Protein AF-V9ICI1-F1 (afdb_monomer)

Mean predicted aligned error: 9.79 Å

Structure (mmCIF, N/CA/C/O backbone):
data_AF-V9ICI1-F1
#
_entry.id   AF-V9ICI1-F1
#
loop_
_atom_site.group_PDB
_atom_site.id
_atom_site.ty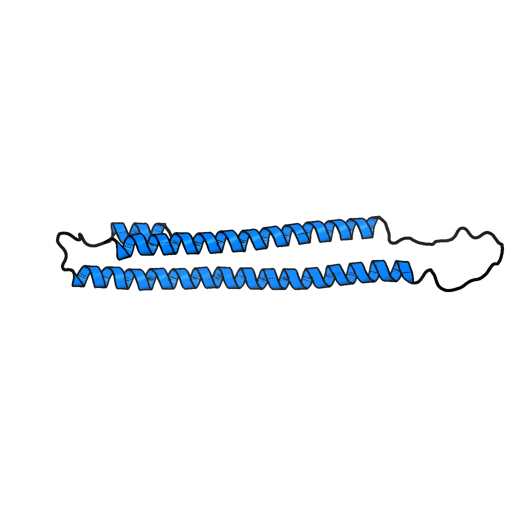pe_symbol
_atom_site.label_atom_id
_atom_site.label_alt_id
_atom_site.label_comp_id
_atom_site.label_asym_id
_atom_site.label_entity_id
_atom_site.label_seq_id
_atom_site.pdbx_PDB_ins_code
_atom_site.Cartn_x
_atom_site.Cartn_y
_atom_site.Cartn_z
_atom_site.occupancy
_atom_site.B_iso_or_equiv
_atom_site.auth_seq_id
_atom_site.auth_comp_id
_atom_site.auth_asym_id
_atom_site.auth_atom_id
_atom_site.pdbx_PDB_model_num
ATOM 1 N N . MET A 1 1 ? 13.215 -2.755 -9.252 1.00 79.25 1 MET A N 1
ATOM 2 C CA . MET A 1 1 ? 13.165 -1.609 -10.194 1.00 79.25 1 MET A CA 1
ATOM 3 C C . MET A 1 1 ? 14.524 -0.997 -10.534 1.00 79.25 1 MET A C 1
ATOM 5 O O . MET A 1 1 ? 14.818 -0.909 -11.711 1.00 79.25 1 MET A O 1
ATOM 9 N N . LYS A 1 2 ? 15.383 -0.590 -9.580 1.00 82.75 2 LYS A N 1
ATOM 10 C CA . LYS A 1 2 ? 16.708 -0.022 -9.937 1.00 82.75 2 LYS A CA 1
ATOM 11 C C . LYS A 1 2 ? 17.571 -0.970 -10.783 1.00 82.75 2 LYS A C 1
ATOM 13 O O . LYS A 1 2 ? 18.174 -0.520 -11.740 1.00 82.75 2 LYS A O 1
ATOM 18 N N . ALA A 1 3 ? 17.576 -2.263 -10.459 1.00 83.69 3 ALA A N 1
ATOM 19 C CA . ALA A 1 3 ? 18.289 -3.279 -11.236 1.00 83.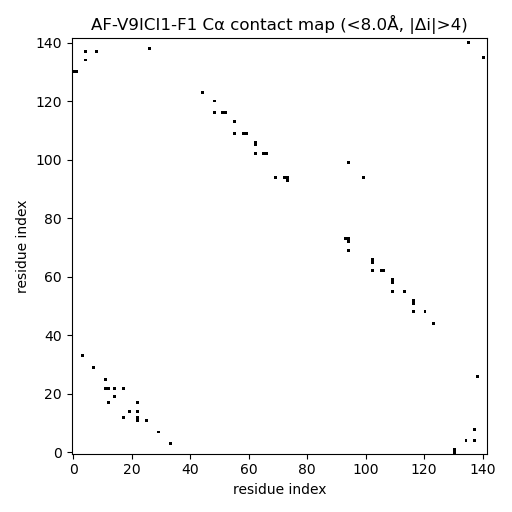69 3 ALA A CA 1
ATOM 20 C C . ALA A 1 3 ? 17.799 -3.384 -12.692 1.00 83.69 3 ALA A C 1
ATOM 22 O O . ALA A 1 3 ? 18.619 -3.579 -13.574 1.00 83.69 3 ALA A O 1
ATOM 23 N N . LEU A 1 4 ? 16.497 -3.183 -12.950 1.00 84.50 4 LEU A N 1
ATOM 24 C CA . LEU A 1 4 ? 15.956 -3.151 -14.318 1.00 84.50 4 LEU A CA 1
ATOM 25 C C . LEU A 1 4 ? 16.537 -1.974 -15.108 1.00 84.50 4 LEU A C 1
ATOM 27 O O . LEU A 1 4 ? 16.933 -2.150 -16.249 1.00 84.50 4 LEU A O 1
ATOM 31 N N . LEU A 1 5 ? 16.644 -0.799 -14.478 1.00 83.44 5 LEU A N 1
ATOM 32 C CA . LEU A 1 5 ? 17.252 0.377 -15.106 1.00 83.44 5 LEU A CA 1
ATOM 33 C C . LEU A 1 5 ? 18.748 0.179 -15.373 1.00 83.44 5 LEU A C 1
ATOM 35 O O . LEU A 1 5 ? 19.226 0.577 -16.424 1.00 83.44 5 LEU A O 1
ATOM 39 N N . TYR A 1 6 ? 19.488 -0.437 -14.447 1.00 85.19 6 TYR A N 1
ATOM 40 C CA . TYR A 1 6 ? 20.912 -0.717 -14.662 1.00 85.19 6 TYR A CA 1
ATOM 41 C C . TYR A 1 6 ? 21.134 -1.745 -15.772 1.00 85.19 6 TYR A C 1
ATOM 43 O O . TYR A 1 6 ? 21.941 -1.498 -16.658 1.00 85.19 6 TYR A O 1
ATOM 51 N N . ALA A 1 7 ? 20.361 -2.834 -15.779 1.00 84.50 7 ALA A N 1
ATOM 52 C CA . ALA A 1 7 ? 20.424 -3.833 -16.841 1.00 84.50 7 ALA A CA 1
ATOM 53 C C . ALA A 1 7 ? 20.102 -3.226 -18.216 1.00 84.50 7 ALA A C 1
ATOM 55 O O . ALA A 1 7 ? 20.757 -3.559 -19.195 1.00 84.50 7 ALA A O 1
ATOM 56 N N . ALA A 1 8 ? 19.141 -2.300 -18.285 1.00 83.25 8 ALA A N 1
ATOM 57 C CA . ALA A 1 8 ? 18.794 -1.619 -19.528 1.00 83.25 8 ALA A CA 1
ATOM 58 C C . ALA A 1 8 ? 19.920 -0.731 -20.066 1.00 83.25 8 ALA A C 1
ATOM 60 O O . ALA A 1 8 ? 20.103 -0.666 -21.277 1.00 83.25 8 ALA A O 1
ATOM 61 N N . VAL A 1 9 ? 20.679 -0.080 -19.181 1.00 83.62 9 VAL A N 1
ATOM 62 C CA . VAL A 1 9 ? 21.858 0.713 -19.562 1.00 83.62 9 VAL A CA 1
ATOM 63 C C . VAL A 1 9 ? 23.009 -0.192 -19.998 1.00 83.62 9 VAL A C 1
ATOM 65 O O . VAL A 1 9 ? 23.650 0.090 -21.000 1.00 83.62 9 VAL A O 1
ATOM 68 N N . GLU A 1 10 ? 23.263 -1.290 -19.284 1.00 84.44 10 GLU A N 1
ATOM 69 C CA . GLU A 1 10 ? 24.343 -2.231 -19.621 1.00 84.44 10 GLU A CA 1
ATOM 70 C C . GLU A 1 10 ? 24.097 -2.983 -20.934 1.00 84.44 10 GLU A C 1
ATOM 72 O O . GLU A 1 10 ? 25.040 -3.296 -21.654 1.00 84.44 10 GLU A O 1
ATOM 77 N N . GLN A 1 11 ? 22.835 -3.286 -21.243 1.00 84.75 11 GLN A N 1
ATOM 78 C CA . GLN A 1 11 ? 22.436 -4.010 -22.453 1.00 84.75 11 GLN A CA 1
ATOM 79 C C . GLN A 1 11 ? 22.146 -3.077 -23.639 1.00 84.75 11 GLN A C 1
ATOM 81 O O . GLN A 1 11 ? 21.810 -3.565 -24.721 1.00 84.75 11 GLN A O 1
ATOM 86 N N . ALA A 1 12 ? 22.251 -1.756 -23.450 1.00 83.38 12 ALA A N 1
ATOM 87 C CA . ALA A 1 12 ? 21.996 -0.788 -24.506 1.00 83.38 12 ALA A CA 1
ATOM 88 C C . ALA A 1 12 ? 23.033 -0.934 -25.636 1.00 83.38 12 ALA A C 1
ATOM 90 O O . ALA A 1 12 ? 24.233 -1.024 -25.357 1.00 83.38 12 ALA A O 1
ATOM 91 N N . PRO A 1 13 ? 22.604 -0.943 -26.912 1.00 82.12 13 PRO A N 1
ATOM 92 C CA . PRO A 1 13 ? 23.531 -0.890 -28.036 1.00 82.12 13 PRO A CA 1
ATOM 93 C C . PRO A 1 13 ? 24.412 0.366 -27.962 1.00 82.12 13 PRO A C 1
ATOM 95 O O . PRO A 1 13 ? 23.956 1.425 -27.532 1.00 82.12 13 PRO A O 1
ATOM 98 N N . ALA A 1 14 ? 25.669 0.255 -28.394 1.00 81.00 14 ALA A N 1
ATOM 99 C CA . ALA A 1 14 ? 26.621 1.361 -28.356 1.00 81.00 14 ALA A CA 1
ATOM 100 C C . ALA A 1 14 ? 26.134 2.520 -29.246 1.00 81.00 14 ALA A C 1
ATOM 102 O O . ALA A 1 14 ? 25.982 2.358 -30.461 1.00 81.00 14 ALA A O 1
ATOM 103 N N . ALA A 1 15 ? 25.841 3.669 -28.631 1.00 74.81 15 ALA A N 1
ATOM 104 C CA . ALA A 1 15 ? 25.171 4.792 -29.287 1.00 74.81 15 ALA A CA 1
ATOM 105 C C . ALA A 1 15 ? 26.010 5.453 -30.398 1.00 74.81 15 ALA A C 1
ATOM 107 O O . ALA A 1 15 ? 25.467 6.088 -31.294 1.00 74.81 15 ALA A O 1
ATOM 108 N N . ASP A 1 16 ? 27.329 5.277 -30.357 1.00 74.44 16 ASP A N 1
ATOM 109 C CA . ASP A 1 16 ? 28.306 5.798 -31.314 1.00 74.44 16 ASP A CA 1
ATOM 110 C C . ASP A 1 16 ? 28.403 4.976 -32.610 1.00 74.44 16 ASP A C 1
ATOM 112 O O . ASP A 1 16 ? 28.867 5.492 -33.627 1.00 74.44 16 ASP A O 1
ATOM 116 N N . ILE A 1 17 ? 27.950 3.718 -32.592 1.00 73.94 17 ILE A N 1
ATOM 117 C CA . ILE A 1 17 ? 28.088 2.772 -33.717 1.00 73.94 17 ILE A CA 1
ATOM 118 C C . ILE A 1 17 ? 26.734 2.250 -34.220 1.00 73.94 17 ILE A C 1
ATOM 120 O O . ILE A 1 17 ? 26.667 1.597 -35.262 1.00 73.94 17 ILE A O 1
ATOM 124 N N . THR A 1 18 ? 25.651 2.510 -33.486 1.00 80.69 18 THR A N 1
ATOM 125 C CA . THR A 1 18 ? 24.319 1.965 -33.774 1.00 80.69 18 THR A CA 1
ATOM 126 C C . THR A 1 18 ? 23.431 3.010 -34.442 1.00 80.69 18 THR A C 1
ATOM 128 O O . THR A 1 18 ? 23.357 4.154 -34.003 1.00 80.69 18 THR A O 1
ATOM 131 N N . GLU A 1 19 ? 22.704 2.614 -35.489 1.00 83.94 19 GLU A N 1
ATOM 132 C CA . GLU A 1 19 ? 21.745 3.496 -36.154 1.00 83.94 19 GLU A CA 1
ATOM 133 C C . GLU A 1 19 ? 20.625 3.954 -35.203 1.00 83.94 19 GLU A C 1
ATOM 135 O O . GLU A 1 19 ? 20.072 3.162 -34.435 1.00 83.94 19 GLU A O 1
ATOM 140 N N . SER A 1 20 ? 20.236 5.229 -35.311 1.00 82.25 20 SER A N 1
ATOM 141 C CA . SER A 1 20 ? 19.255 5.880 -34.425 1.00 82.25 20 SER A CA 1
ATOM 142 C C . SER A 1 20 ? 17.937 5.101 -34.283 1.00 82.25 20 SER A C 1
ATOM 144 O O . SER A 1 20 ? 17.433 4.941 -33.173 1.00 82.25 20 SER A O 1
ATOM 146 N N . HIS A 1 21 ? 17.426 4.519 -35.373 1.00 84.19 21 HIS A N 1
ATOM 147 C CA . HIS A 1 21 ? 16.169 3.763 -35.367 1.00 84.19 21 HIS A CA 1
ATOM 148 C C . HIS A 1 21 ? 16.237 2.454 -34.545 1.00 84.19 21 HIS A C 1
ATOM 150 O O . HIS A 1 21 ? 15.221 1.962 -34.048 1.00 84.19 21 HIS A O 1
ATOM 156 N N . ILE A 1 22 ? 17.431 1.869 -34.389 1.00 84.88 22 ILE A N 1
ATOM 157 C CA . ILE A 1 22 ? 17.649 0.646 -33.602 1.00 84.88 22 ILE A CA 1
ATOM 158 C C . ILE A 1 22 ? 17.672 0.986 -32.110 1.00 84.88 22 ILE A C 1
ATOM 160 O O . ILE A 1 22 ? 17.074 0.261 -31.311 1.00 84.88 22 ILE A O 1
ATOM 164 N N . LEU A 1 23 ? 18.316 2.099 -31.743 1.00 82.56 23 LEU A N 1
ATOM 165 C CA . LEU A 1 23 ? 18.335 2.612 -30.371 1.00 82.56 23 LEU A CA 1
ATOM 166 C C . LEU A 1 23 ? 16.924 2.982 -29.906 1.00 82.56 23 LEU A C 1
ATOM 168 O O . LEU A 1 23 ? 16.497 2.543 -28.839 1.00 82.56 23 LEU A O 1
ATOM 172 N N . GLU A 1 24 ? 16.164 3.690 -30.743 1.00 84.56 24 GLU A N 1
ATOM 173 C CA . GLU A 1 24 ? 14.769 4.040 -30.458 1.00 84.56 24 GLU A CA 1
ATOM 174 C C . GLU A 1 24 ? 13.915 2.784 -30.224 1.00 84.56 24 GLU A C 1
ATOM 176 O O . GLU A 1 24 ? 13.196 2.676 -29.230 1.00 84.56 24 GLU A O 1
ATOM 181 N N . ARG A 1 25 ? 14.048 1.767 -31.086 1.00 87.38 25 ARG A N 1
ATOM 182 C CA . ARG A 1 25 ? 13.334 0.494 -30.921 1.00 87.38 25 ARG A CA 1
ATOM 183 C C . ARG A 1 25 ? 13.717 -0.237 -29.630 1.00 87.38 25 ARG A C 1
ATOM 185 O O . ARG A 1 25 ? 12.852 -0.862 -29.011 1.00 87.38 25 ARG A O 1
ATOM 192 N N . TYR A 1 26 ? 14.989 -0.196 -29.237 1.00 88.50 26 TYR A N 1
ATOM 193 C CA . TYR A 1 26 ? 15.462 -0.799 -27.990 1.00 88.50 26 TYR A CA 1
ATOM 194 C C . TYR A 1 26 ? 14.842 -0.111 -26.769 1.00 88.50 26 TYR A C 1
ATOM 196 O O . TYR A 1 26 ? 14.251 -0.792 -25.926 1.00 88.50 26 TYR A O 1
ATOM 204 N N . PHE A 1 27 ? 14.908 1.222 -26.701 1.00 85.75 27 PHE A N 1
ATOM 205 C CA . PHE A 1 27 ? 14.353 1.980 -25.580 1.00 85.75 27 PHE A CA 1
ATOM 206 C C . PHE A 1 27 ? 12.826 1.902 -25.518 1.00 85.75 27 PHE A C 1
ATOM 208 O O . PHE A 1 27 ? 12.294 1.703 -24.432 1.00 85.75 27 PHE A O 1
ATOM 215 N N . ASN A 1 28 ? 12.122 1.895 -26.654 1.00 88.44 28 ASN A N 1
ATOM 216 C CA . ASN A 1 28 ? 10.671 1.669 -26.681 1.00 88.44 28 ASN A CA 1
ATOM 217 C C . ASN A 1 28 ? 10.288 0.304 -26.086 1.00 88.44 28 ASN A C 1
ATOM 219 O O . ASN A 1 28 ? 9.362 0.197 -25.283 1.00 88.44 28 ASN A O 1
ATOM 223 N N . LYS A 1 29 ? 11.034 -0.756 -26.426 1.00 89.31 29 LYS A N 1
ATOM 224 C CA . LYS A 1 29 ? 10.810 -2.089 -25.846 1.00 89.31 29 LYS A CA 1
ATOM 225 C C . LYS A 1 29 ? 11.120 -2.114 -24.348 1.00 89.31 29 LYS A C 1
ATOM 227 O O . LYS A 1 29 ? 10.438 -2.803 -23.588 1.00 89.31 29 LYS A O 1
ATOM 232 N N . PHE A 1 30 ? 12.163 -1.406 -23.924 1.00 90.00 30 PHE A N 1
ATOM 233 C CA . PHE A 1 30 ? 12.490 -1.280 -22.510 1.00 90.00 30 PHE A CA 1
ATOM 234 C C . PHE A 1 30 ? 11.394 -0.532 -21.740 1.00 90.00 30 PHE A C 1
ATOM 236 O O . PHE A 1 30 ? 10.996 -0.995 -20.671 1.00 90.00 30 PHE A O 1
ATOM 243 N N . ASP A 1 31 ? 10.859 0.554 -22.295 1.00 91.38 31 ASP A N 1
ATOM 244 C CA . ASP A 1 31 ? 9.768 1.330 -21.707 1.00 91.38 31 ASP A CA 1
ATOM 245 C C . ASP A 1 31 ? 8.534 0.462 -21.470 1.00 91.38 31 ASP A C 1
ATOM 247 O O . ASP A 1 31 ? 8.019 0.429 -20.352 1.00 91.38 31 ASP A O 1
ATOM 251 N N . GLU A 1 32 ? 8.109 -0.322 -22.466 1.00 92.56 32 GLU A N 1
ATOM 252 C CA . GLU A 1 32 ? 6.999 -1.270 -22.303 1.00 92.56 32 GLU A CA 1
ATOM 253 C C . GLU A 1 32 ? 7.243 -2.246 -21.142 1.00 92.56 32 GLU A C 1
ATOM 255 O O . GLU A 1 32 ? 6.371 -2.457 -20.296 1.00 92.56 32 GLU A O 1
ATOM 260 N N . GLN A 1 33 ? 8.445 -2.826 -21.057 1.00 92.31 33 GLN A N 1
ATOM 261 C CA . GLN A 1 33 ? 8.794 -3.755 -19.978 1.00 92.31 33 GLN A CA 1
ATOM 262 C C . GLN A 1 33 ? 8.826 -3.070 -18.610 1.00 92.31 33 GLN A C 1
ATOM 264 O O . GLN A 1 33 ? 8.369 -3.641 -17.613 1.00 92.31 33 GLN A O 1
ATOM 269 N N . PHE A 1 34 ? 9.373 -1.858 -18.552 1.00 93.38 34 PHE A N 1
ATOM 270 C CA . PHE A 1 34 ? 9.494 -1.081 -17.332 1.00 93.38 34 PHE A CA 1
ATOM 271 C C . PHE A 1 34 ? 8.122 -0.655 -16.809 1.00 93.38 34 PHE A C 1
ATOM 273 O O . PHE A 1 34 ? 7.821 -0.906 -15.638 1.00 93.38 34 PHE A O 1
ATOM 280 N N . PHE A 1 35 ? 7.267 -0.083 -17.660 1.00 94.50 35 PHE A N 1
ATOM 281 C CA . PHE A 1 35 ? 5.932 0.358 -17.263 1.00 94.50 35 PHE A CA 1
ATOM 282 C C . PHE A 1 35 ? 5.020 -0.816 -16.914 1.00 94.50 35 PHE A C 1
ATOM 284 O O . PHE A 1 35 ? 4.355 -0.763 -15.883 1.00 94.50 35 PHE A O 1
ATOM 291 N N . HIS A 1 36 ? 5.098 -1.934 -17.642 1.00 95.38 36 HIS A N 1
ATOM 292 C CA . HIS A 1 36 ? 4.386 -3.158 -17.255 1.00 95.38 36 HIS A CA 1
ATOM 293 C C . HIS A 1 36 ? 4.805 -3.666 -15.869 1.00 95.38 36 HIS A C 1
ATOM 295 O O . HIS A 1 36 ? 3.980 -4.116 -15.070 1.00 95.38 36 HIS A O 1
ATOM 301 N N . TYR A 1 37 ? 6.099 -3.593 -15.544 1.00 94.94 37 TYR A N 1
ATOM 302 C CA . TYR A 1 37 ? 6.576 -3.928 -14.203 1.00 94.94 37 TYR A CA 1
ATOM 303 C C . TYR A 1 37 ? 6.070 -2.924 -13.152 1.00 94.94 37 TYR A C 1
ATOM 305 O O . TYR A 1 37 ? 5.649 -3.330 -12.065 1.00 94.94 37 TYR A O 1
ATOM 313 N N . CYS A 1 38 ? 6.075 -1.624 -13.463 1.00 95.88 38 CYS A N 1
ATOM 314 C CA . CYS A 1 38 ? 5.522 -0.586 -12.594 1.00 95.88 38 CYS A CA 1
ATOM 315 C C . CYS A 1 38 ? 4.036 -0.802 -12.305 1.00 95.88 38 CYS A C 1
ATOM 317 O O . CYS A 1 38 ? 3.651 -0.699 -1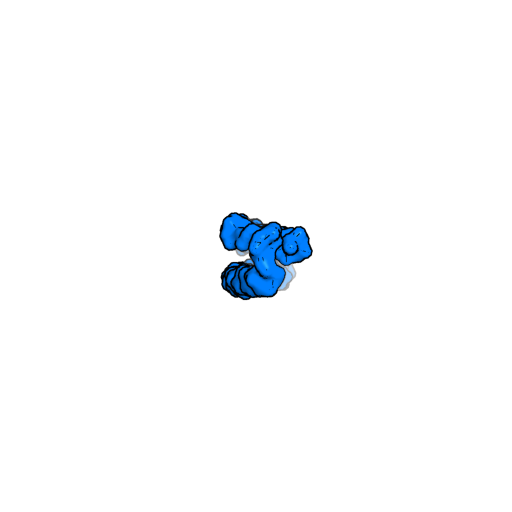1.142 1.00 95.88 38 CYS A O 1
ATOM 319 N N . ASP A 1 39 ? 3.234 -1.161 -13.306 1.00 96.88 39 ASP A N 1
ATOM 320 C CA . ASP A 1 39 ? 1.805 -1.431 -13.143 1.00 96.88 39 ASP A CA 1
ATOM 321 C C . ASP A 1 39 ? 1.560 -2.600 -12.190 1.00 96.88 39 ASP A C 1
ATOM 323 O O . ASP A 1 39 ? 0.726 -2.507 -11.288 1.00 96.88 39 ASP A O 1
ATOM 327 N N . LYS A 1 40 ? 2.340 -3.682 -12.312 1.00 97.25 40 LYS A N 1
ATOM 328 C CA . LYS A 1 40 ? 2.252 -4.827 -11.390 1.00 97.25 40 LYS A CA 1
ATOM 329 C C . LYS A 1 40 ? 2.579 -4.442 -9.951 1.00 97.25 40 LYS A C 1
ATOM 331 O O . LYS A 1 40 ? 1.863 -4.831 -9.027 1.00 97.25 40 LYS A O 1
ATOM 336 N N . GLU A 1 41 ? 3.658 -3.693 -9.744 1.00 97.31 41 GLU A N 1
ATOM 337 C CA . GLU A 1 41 ? 4.048 -3.258 -8.400 1.00 97.31 41 GLU A CA 1
ATOM 338 C C . GLU A 1 41 ? 3.050 -2.246 -7.825 1.00 97.31 41 GLU A C 1
ATOM 340 O O . GLU A 1 41 ? 2.703 -2.328 -6.646 1.00 97.31 41 GLU A O 1
ATOM 345 N N . LEU A 1 42 ? 2.523 -1.337 -8.649 1.00 96.75 42 LEU A N 1
ATOM 346 C CA . LEU A 1 42 ? 1.496 -0.385 -8.238 1.00 96.75 42 LEU A CA 1
ATOM 347 C C . LEU A 1 42 ? 0.197 -1.103 -7.853 1.00 96.75 42 LEU A C 1
ATOM 349 O O . LEU A 1 42 ? -0.376 -0.810 -6.805 1.00 96.75 42 LEU A O 1
ATOM 353 N N . ALA A 1 43 ? -0.236 -2.088 -8.643 1.00 98.00 43 ALA A N 1
ATOM 354 C CA . ALA A 1 43 ? -1.405 -2.907 -8.335 1.00 98.00 43 ALA A CA 1
ATOM 355 C C . ALA A 1 43 ? -1.240 -3.655 -7.005 1.00 98.00 43 ALA A C 1
ATOM 357 O O . ALA A 1 43 ? -2.158 -3.668 -6.182 1.00 98.00 43 ALA A O 1
ATOM 358 N N . LYS A 1 44 ? -0.056 -4.224 -6.748 1.00 98.12 44 LYS A N 1
ATOM 359 C CA . LYS A 1 44 ? 0.268 -4.879 -5.474 1.00 98.12 44 LYS A CA 1
ATOM 360 C C . LYS A 1 44 ? 0.164 -3.912 -4.291 1.00 98.12 44 LYS A C 1
ATOM 362 O O . LYS A 1 44 ? -0.435 -4.257 -3.273 1.00 98.12 44 LYS A O 1
ATOM 367 N N . ILE A 1 45 ? 0.718 -2.707 -4.429 1.00 98.19 45 ILE A N 1
ATOM 368 C CA . ILE A 1 45 ? 0.686 -1.672 -3.384 1.00 98.19 45 ILE A CA 1
ATOM 369 C C . ILE A 1 45 ? -0.740 -1.212 -3.114 1.00 98.19 45 ILE A C 1
ATOM 371 O O . ILE A 1 45 ? -1.151 -1.155 -1.956 1.00 98.19 45 ILE A O 1
ATOM 375 N N . ASN A 1 46 ? -1.505 -0.931 -4.169 1.00 97.62 46 ASN A N 1
ATOM 376 C CA . ASN A 1 46 ? -2.895 -0.505 -4.054 1.00 97.62 46 ASN A CA 1
ATOM 377 C C . ASN A 1 46 ? -3.751 -1.590 -3.401 1.00 97.62 46 ASN A C 1
ATOM 379 O O . ASN A 1 46 ? -4.500 -1.290 -2.479 1.00 97.62 46 ASN A O 1
ATOM 383 N N . THR A 1 47 ? -3.585 -2.852 -3.808 1.00 98.44 47 THR A N 1
ATOM 384 C CA . THR A 1 47 ? -4.323 -3.982 -3.224 1.00 98.44 47 THR A CA 1
ATOM 385 C C . THR A 1 47 ? -4.062 -4.088 -1.724 1.00 98.44 47 THR A C 1
ATOM 387 O O . THR A 1 47 ? -5.003 -4.089 -0.933 1.00 98.44 47 THR A O 1
ATOM 390 N N . PHE A 1 48 ? -2.787 -4.094 -1.319 1.00 98.56 48 PHE A N 1
ATOM 391 C CA . PHE A 1 48 ? -2.415 -4.152 0.094 1.00 98.56 48 PHE A CA 1
ATOM 392 C C . PHE A 1 48 ? -2.930 -2.938 0.879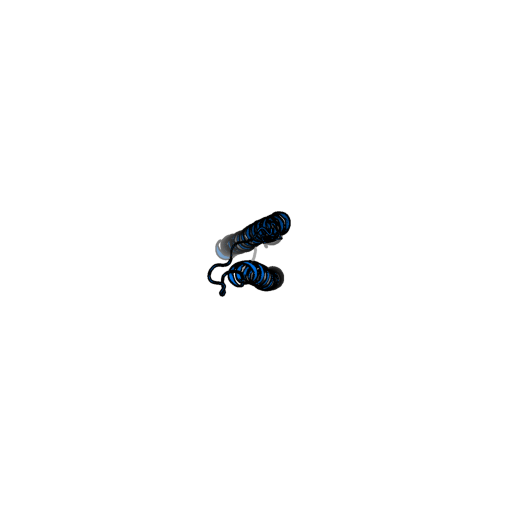 1.00 98.56 48 PHE A C 1
ATOM 394 O O . PHE A 1 48 ? -3.494 -3.090 1.961 1.00 98.56 48 PHE A O 1
ATOM 401 N N . TYR A 1 49 ? -2.755 -1.726 0.346 1.00 98.44 49 TYR A N 1
ATOM 402 C CA . TYR A 1 49 ? -3.183 -0.505 1.025 1.00 98.44 49 TYR A CA 1
ATOM 403 C C . TYR A 1 49 ? -4.704 -0.458 1.196 1.00 98.44 49 TYR A C 1
ATOM 405 O O . TYR A 1 49 ? -5.177 -0.159 2.289 1.00 98.44 49 TYR A O 1
ATOM 413 N N . SER A 1 50 ? -5.472 -0.796 0.158 1.00 98.44 50 SER A N 1
ATOM 414 C CA . SER A 1 50 ? -6.936 -0.854 0.219 1.00 98.44 50 SER A CA 1
ATOM 415 C C . SER A 1 50 ? -7.429 -1.889 1.228 1.00 98.44 50 SER A C 1
ATOM 417 O O . SER A 1 50 ? -8.344 -1.595 1.997 1.00 98.44 50 SER A O 1
ATOM 419 N N . GLU A 1 51 ? -6.804 -3.067 1.282 1.00 98.56 51 GLU A N 1
ATOM 420 C CA . GLU A 1 51 ? -7.116 -4.087 2.287 1.00 98.56 51 GLU A CA 1
ATOM 421 C C . GLU A 1 51 ? -6.856 -3.566 3.709 1.00 98.56 51 GLU A C 1
ATOM 423 O O . GLU A 1 51 ? -7.731 -3.643 4.576 1.00 98.56 51 GLU A O 1
ATOM 428 N N . LYS A 1 52 ? -5.686 -2.960 3.944 1.00 98.38 52 LYS A N 1
ATOM 429 C CA . LYS A 1 52 ? -5.325 -2.401 5.255 1.00 98.38 52 LYS A CA 1
ATOM 430 C C . LYS A 1 52 ? -6.156 -1.193 5.653 1.00 98.38 52 LYS A C 1
ATOM 432 O O . LYS A 1 52 ? -6.449 -1.034 6.836 1.00 98.38 52 LYS A O 1
ATOM 437 N N . LEU A 1 53 ? -6.587 -0.378 4.699 1.00 98.12 53 LEU A N 1
ATOM 438 C CA . LEU A 1 53 ? -7.501 0.725 4.962 1.00 98.12 53 LEU A CA 1
ATOM 439 C C . LEU A 1 53 ? -8.888 0.205 5.362 1.00 98.12 53 LEU A C 1
ATOM 441 O O . LEU A 1 53 ? -9.455 0.682 6.341 1.00 98.12 53 LEU A O 1
ATOM 445 N N . ALA A 1 54 ? -9.402 -0.821 4.678 1.00 98.50 54 ALA A N 1
ATOM 446 C CA . ALA A 1 54 ? -10.662 -1.463 5.051 1.00 98.50 54 ALA A CA 1
ATOM 447 C C . ALA A 1 54 ? -10.584 -2.119 6.444 1.00 98.50 54 ALA A C 1
ATOM 449 O O . ALA A 1 54 ? -11.515 -1.998 7.244 1.00 98.50 54 ALA A O 1
ATOM 450 N N . GLU A 1 55 ? -9.462 -2.770 6.765 1.00 98.19 55 GLU A N 1
ATOM 451 C CA . GLU A 1 55 ? -9.161 -3.275 8.110 1.00 98.19 55 GLU A CA 1
ATOM 452 C C . GLU A 1 55 ? -9.168 -2.137 9.146 1.00 98.19 55 GLU A C 1
ATOM 454 O O . GLU A 1 55 ? -9.783 -2.278 10.206 1.00 98.19 55 GLU A O 1
ATOM 459 N N . ALA A 1 56 ? -8.561 -0.989 8.820 1.00 98.06 56 ALA A N 1
ATOM 460 C CA . ALA A 1 56 ? -8.542 0.190 9.679 1.00 98.06 56 ALA A CA 1
ATOM 461 C C . ALA A 1 56 ? -9.957 0.700 9.984 1.00 98.06 56 ALA A C 1
ATOM 463 O O . ALA A 1 56 ? -10.304 0.914 11.145 1.00 98.06 56 ALA A O 1
ATOM 464 N N . THR A 1 57 ? -10.787 0.855 8.948 1.00 98.25 57 THR A N 1
ATOM 465 C CA . THR A 1 57 ? -12.171 1.325 9.077 1.00 98.25 57 THR A CA 1
ATOM 466 C C . THR A 1 57 ? -13.003 0.386 9.948 1.00 98.25 57 THR A C 1
ATOM 468 O O . THR A 1 57 ? -13.736 0.851 10.820 1.00 98.25 57 THR A O 1
ATOM 471 N N . ARG A 1 58 ? -12.859 -0.935 9.768 1.00 98.38 58 ARG A N 1
ATOM 472 C CA . ARG A 1 58 ? -13.554 -1.932 10.599 1.00 98.38 58 ARG A CA 1
ATOM 473 C C . ARG A 1 58 ? -13.126 -1.844 12.063 1.00 98.38 58 ARG A C 1
ATOM 475 O O . ARG A 1 58 ? -13.983 -1.786 12.937 1.00 98.38 58 ARG A O 1
ATOM 482 N N . ARG A 1 59 ? -11.817 -1.778 12.333 1.00 97.38 59 ARG A N 1
ATOM 483 C CA . ARG A 1 59 ? -11.286 -1.637 13.701 1.00 97.38 59 ARG A CA 1
ATOM 484 C C . ARG A 1 59 ? -11.768 -0.357 14.374 1.00 97.38 59 ARG A C 1
ATOM 486 O O . ARG A 1 59 ? -12.171 -0.405 15.529 1.00 97.38 59 ARG A O 1
ATOM 493 N N . PHE A 1 60 ? -11.769 0.760 13.650 1.00 97.56 60 PHE A N 1
ATOM 494 C CA . PHE A 1 60 ? -12.264 2.033 14.168 1.00 97.56 60 PHE A CA 1
ATOM 495 C C . PHE A 1 60 ? -13.742 1.959 14.563 1.00 97.56 60 PHE A C 1
ATOM 497 O O . PHE A 1 60 ? -14.107 2.417 15.643 1.00 97.56 60 PHE A O 1
ATOM 504 N N . ALA A 1 61 ? -14.583 1.342 13.725 1.00 97.81 61 ALA A N 1
ATOM 505 C CA . ALA A 1 61 ? -15.994 1.137 14.042 1.00 97.81 61 ALA A CA 1
ATOM 506 C C . ALA A 1 61 ? -16.176 0.294 15.316 1.00 97.81 61 ALA A C 1
ATOM 508 O O . ALA A 1 61 ? -16.930 0.690 16.201 1.00 97.81 61 ALA A O 1
ATOM 509 N N . THR A 1 62 ? -15.438 -0.814 15.453 1.00 97.00 62 THR A N 1
ATOM 510 C CA . THR A 1 62 ? -15.477 -1.652 16.662 1.00 97.00 62 THR A CA 1
ATOM 511 C C . THR A 1 62 ? -15.045 -0.880 17.909 1.00 97.00 62 THR A C 1
ATOM 513 O O . THR A 1 62 ? -15.765 -0.880 18.903 1.00 97.00 62 THR A O 1
ATOM 516 N N . LEU A 1 63 ? -13.911 -0.174 17.853 1.00 96.25 63 LEU A N 1
ATOM 517 C CA . LEU A 1 63 ? -13.391 0.588 18.993 1.00 96.25 63 LEU A CA 1
ATOM 518 C C . LEU A 1 63 ? -14.333 1.718 19.426 1.00 96.25 63 LEU A C 1
ATOM 520 O O . LEU A 1 63 ? -14.496 1.952 20.623 1.00 96.25 63 LEU A O 1
ATOM 524 N N . ASN A 1 64 ? -14.976 2.401 18.474 1.00 94.12 64 ASN A N 1
ATOM 525 C CA . ASN A 1 64 ? -15.974 3.422 18.789 1.00 94.12 64 ASN A CA 1
ATOM 526 C C . ASN A 1 64 ? -17.229 2.824 19.418 1.00 94.12 64 ASN A C 1
ATOM 528 O O . ASN A 1 64 ? -17.718 3.379 20.395 1.00 94.12 64 ASN A O 1
ATOM 532 N N . ASN A 1 65 ? -17.723 1.693 18.905 1.00 93.94 65 ASN A N 1
ATOM 533 C CA . ASN A 1 65 ? -18.872 1.013 19.502 1.00 93.94 65 ASN A CA 1
ATOM 534 C C . ASN A 1 65 ? -18.568 0.594 20.949 1.00 93.94 65 ASN A C 1
ATOM 536 O O . ASN A 1 65 ? -19.343 0.917 21.846 1.00 93.94 65 ASN A O 1
ATOM 540 N N . GLU A 1 66 ? -17.405 -0.020 21.201 1.00 91.94 66 GLU A N 1
ATOM 541 C CA . GLU A 1 66 ? -16.975 -0.383 22.560 1.00 91.94 66 GLU A CA 1
ATOM 542 C C . GLU A 1 66 ? -16.864 0.841 23.482 1.00 91.94 66 GLU A C 1
ATOM 544 O O . GLU A 1 66 ? -17.260 0.791 24.650 1.00 91.94 66 GLU A O 1
ATOM 549 N N . LEU A 1 67 ? -16.346 1.961 22.968 1.00 89.75 67 LEU A N 1
ATOM 550 C CA . LEU A 1 67 ? -16.261 3.211 23.718 1.00 89.75 67 LEU A CA 1
ATOM 551 C C . LEU A 1 67 ? -17.655 3.769 24.048 1.00 89.75 67 LEU A C 1
ATOM 553 O O . LEU A 1 67 ? -17.901 4.154 25.191 1.00 89.75 67 LEU A O 1
ATOM 557 N N . SER A 1 68 ? -18.577 3.791 23.084 1.00 89.31 68 SER A N 1
ATOM 558 C CA . SER A 1 68 ? -19.955 4.253 23.280 1.00 89.31 68 SER A CA 1
ATOM 559 C C . SER A 1 68 ? -20.729 3.389 24.282 1.00 89.31 68 SER A C 1
ATOM 561 O O . SER A 1 68 ? -21.445 3.926 25.130 1.00 89.31 68 SER A O 1
ATOM 563 N N . GLU A 1 69 ? -20.559 2.066 24.253 1.00 87.12 69 GLU A N 1
ATOM 564 C CA . GLU A 1 69 ? -21.146 1.149 25.243 1.00 87.12 69 GLU A CA 1
ATOM 565 C C . GLU A 1 69 ? -20.641 1.448 26.663 1.00 87.12 69 GLU A C 1
ATOM 567 O O . GLU A 1 69 ? -21.419 1.529 27.614 1.00 87.12 69 GLU A O 1
ATOM 572 N N . ILE A 1 70 ? -19.338 1.694 26.809 1.00 83.94 70 ILE A N 1
ATOM 573 C CA . ILE A 1 70 ? -18.717 2.063 28.087 1.00 83.94 70 ILE A CA 1
ATOM 574 C C . ILE A 1 70 ? -19.245 3.404 28.617 1.00 83.94 70 ILE A C 1
ATOM 576 O O . ILE A 1 70 ? -19.497 3.534 29.819 1.00 83.94 70 ILE A O 1
ATOM 580 N N . LEU A 1 71 ? -19.424 4.395 27.742 1.00 80.50 71 LEU A N 1
ATOM 581 C CA . LEU A 1 71 ? -19.933 5.717 28.116 1.00 80.50 71 LEU A CA 1
ATOM 582 C C . LEU A 1 71 ? -21.416 5.670 28.509 1.00 80.50 71 LEU A C 1
ATOM 584 O O . LEU A 1 71 ? -21.780 6.155 29.579 1.00 80.50 71 LEU A O 1
ATOM 588 N N . SER A 1 72 ? -22.258 5.009 27.714 1.00 81.19 72 SER A N 1
ATOM 589 C CA . SER A 1 72 ? -23.696 4.862 27.996 1.00 81.19 72 SER A CA 1
ATOM 590 C C . SER A 1 72 ? -23.985 4.062 29.276 1.00 81.19 72 SER A C 1
ATOM 592 O O . SER A 1 72 ? -24.894 4.405 30.037 1.00 81.19 72 SER A O 1
ATOM 594 N N . ALA A 1 73 ? -23.166 3.053 29.594 1.00 72.62 73 ALA A N 1
ATOM 595 C CA . ALA A 1 73 ? -23.234 2.340 30.872 1.00 72.62 73 ALA A CA 1
ATOM 596 C C . ALA A 1 73 ? -22.910 3.239 32.085 1.00 72.62 73 ALA A C 1
ATOM 598 O O . ALA A 1 73 ? -23.359 2.962 33.199 1.00 72.62 73 ALA A O 1
ATOM 599 N N . SER A 1 74 ? -22.152 4.322 31.882 1.00 65.12 74 SER A N 1
ATOM 600 C CA . SER A 1 74 ? -21.841 5.320 32.913 1.00 65.12 74 SER A CA 1
ATOM 601 C C . SER A 1 74 ? -22.987 6.329 33.126 1.00 65.12 74 SER A C 1
ATOM 603 O O . SER A 1 74 ? -23.197 6.794 34.250 1.00 65.12 74 SER A O 1
ATOM 605 N N . GLU A 1 75 ? -23.758 6.644 32.077 1.00 61.09 75 GLU A N 1
ATOM 606 C CA . GLU A 1 75 ? -24.828 7.660 32.088 1.00 61.09 75 GLU A CA 1
ATOM 607 C C . GLU A 1 75 ? -26.171 7.154 32.645 1.00 61.09 75 GLU A C 1
ATOM 609 O O . GLU A 1 75 ? -26.846 7.881 33.378 1.00 61.09 75 GLU A O 1
ATOM 614 N N . ASN A 1 76 ? -26.529 5.883 32.421 1.00 53.88 76 ASN A N 1
ATOM 615 C CA . ASN A 1 76 ? -27.787 5.282 32.908 1.00 53.88 76 ASN A CA 1
ATOM 616 C C . ASN A 1 76 ? -27.904 5.161 34.449 1.00 53.88 76 ASN A C 1
ATOM 618 O O . ASN A 1 76 ? -28.903 4.663 34.965 1.00 53.88 76 ASN A O 1
ATOM 622 N N . GLY A 1 77 ? -26.912 5.634 35.210 1.00 53.19 77 GLY A N 1
ATOM 623 C CA . GLY A 1 77 ? -26.911 5.655 36.677 1.00 53.19 77 GLY A CA 1
ATOM 624 C C . GLY A 1 77 ? -27.410 6.952 37.333 1.00 53.19 77 GLY A C 1
ATOM 625 O O . GLY A 1 77 ? -27.224 7.095 38.542 1.00 53.19 77 GLY A O 1
ATOM 626 N N . GLN A 1 78 ? -27.973 7.913 36.585 1.00 49.16 78 GLN A N 1
ATOM 627 C CA . GLN A 1 78 ? -28.377 9.235 37.114 1.00 49.16 78 GLN A CA 1
ATOM 628 C C . GLN A 1 78 ? -29.894 9.528 37.082 1.00 49.16 78 GLN A C 1
ATOM 630 O O . GLN A 1 78 ? -30.313 10.656 37.337 1.00 49.16 78 GLN A O 1
ATOM 635 N N . GLY A 1 79 ? -30.744 8.529 36.827 1.00 45.47 79 GLY A N 1
ATOM 636 C CA . GLY A 1 79 ? -32.201 8.692 36.825 1.00 45.47 79 GLY A CA 1
ATOM 637 C C . GLY A 1 79 ? -32.870 8.358 38.164 1.00 45.47 79 GLY A C 1
ATOM 638 O O . GLY A 1 79 ? -33.061 7.190 38.473 1.00 45.47 79 GLY A O 1
ATOM 639 N N . ASN A 1 80 ? -33.301 9.394 38.895 1.00 49.78 80 ASN A N 1
ATOM 640 C CA . ASN A 1 80 ? -34.371 9.408 39.910 1.00 49.78 80 ASN A CA 1
ATOM 641 C C . ASN A 1 80 ? -34.251 8.512 41.163 1.00 49.78 80 ASN A C 1
ATOM 643 O O . ASN A 1 80 ? -34.740 7.393 41.171 1.00 49.78 80 ASN A O 1
ATOM 647 N N . HIS A 1 81 ? -33.830 9.089 42.299 1.00 46.19 81 HIS A N 1
ATOM 648 C CA . HIS A 1 81 ? -34.561 8.915 43.568 1.00 46.19 81 HIS A CA 1
ATOM 649 C C . HIS A 1 81 ? -34.232 10.026 44.577 1.00 46.19 81 HIS A C 1
ATOM 651 O O . HIS A 1 81 ? -33.115 10.152 45.075 1.00 46.19 81 HIS A O 1
ATOM 657 N N . LYS A 1 82 ? -35.251 10.833 44.900 1.00 45.53 82 LYS A N 1
ATOM 658 C CA . LYS A 1 82 ? -35.255 11.748 46.045 1.00 45.53 82 LYS A CA 1
ATOM 659 C C . LYS A 1 82 ? -35.205 10.937 47.350 1.00 45.53 82 LYS A C 1
ATOM 661 O O . LYS A 1 82 ? -36.050 10.078 47.563 1.00 45.53 82 LYS A O 1
ATOM 666 N N . ILE A 1 83 ? -34.222 11.259 48.194 1.00 51.41 83 ILE A N 1
ATOM 667 C CA . ILE A 1 83 ? -34.196 11.192 49.668 1.00 51.41 83 ILE A CA 1
ATOM 668 C C . ILE A 1 83 ? -34.934 9.998 50.311 1.00 51.41 83 ILE A C 1
ATOM 670 O O . ILE A 1 83 ? -36.132 10.067 50.579 1.00 51.41 83 ILE A O 1
ATOM 674 N N . ARG A 1 84 ? -34.183 8.974 50.743 1.00 40.22 84 ARG A N 1
ATOM 675 C CA . ARG A 1 84 ? -34.508 8.228 51.971 1.00 40.22 84 ARG A CA 1
ATOM 676 C C . ARG A 1 84 ? -33.240 7.677 52.622 1.00 40.22 84 ARG A C 1
ATOM 678 O O . ARG A 1 84 ? -32.515 6.883 52.035 1.00 40.22 84 ARG A O 1
ATOM 685 N N . TYR A 1 85 ? -32.993 8.122 53.850 1.00 48.84 85 TYR A N 1
ATOM 686 C CA . TYR A 1 85 ? -32.002 7.577 54.771 1.00 48.84 85 TYR A CA 1
ATOM 687 C C . TYR A 1 85 ? -32.135 6.052 54.885 1.00 48.84 85 TYR A C 1
ATOM 689 O O . TYR A 1 85 ? -33.178 5.571 55.328 1.00 48.84 85 TYR A O 1
ATOM 697 N N . ARG A 1 86 ? -31.075 5.312 54.544 1.00 38.88 86 ARG A N 1
ATOM 698 C CA . ARG A 1 86 ? -30.557 4.153 55.292 1.00 38.88 86 ARG A CA 1
ATOM 699 C C . ARG A 1 86 ? -29.408 3.511 54.522 1.00 38.88 86 ARG A C 1
ATOM 701 O O . ARG A 1 86 ? -29.511 3.288 53.323 1.00 38.88 86 ARG A O 1
ATOM 708 N N . ASN A 1 87 ? -28.338 3.235 55.260 1.00 47.69 87 ASN A N 1
ATOM 709 C CA . ASN A 1 87 ? -27.232 2.340 54.942 1.00 47.69 87 ASN A CA 1
ATOM 710 C C . ASN A 1 87 ? -27.552 1.357 53.810 1.00 47.69 87 ASN A C 1
ATOM 712 O O . ASN A 1 87 ? -28.390 0.485 53.999 1.00 47.69 87 ASN A O 1
ATOM 716 N N . ASN A 1 88 ? -26.853 1.491 52.683 1.00 42.91 88 ASN A N 1
ATOM 717 C CA . ASN A 1 88 ? -26.474 0.370 51.832 1.00 42.91 88 ASN A CA 1
ATOM 718 C C . ASN A 1 88 ? -25.246 0.769 51.008 1.00 42.91 88 ASN A C 1
ATOM 720 O O . ASN A 1 88 ? -25.313 1.407 49.961 1.00 42.91 88 ASN A O 1
ATOM 724 N N . ILE A 1 89 ? -24.100 0.368 51.546 1.00 52.94 89 ILE A N 1
ATOM 725 C CA . ILE A 1 89 ? -22.891 0.023 50.809 1.00 52.94 89 ILE A CA 1
ATOM 726 C C . ILE A 1 89 ? -23.306 -1.056 49.798 1.00 52.94 89 ILE A C 1
ATOM 728 O O . ILE A 1 89 ? -23.441 -2.198 50.209 1.00 52.94 89 ILE A O 1
ATOM 732 N N . LEU A 1 90 ? -23.588 -0.736 48.528 1.00 47.56 90 LEU A N 1
ATOM 733 C CA . LEU A 1 90 ? -23.745 -1.765 47.486 1.00 47.56 90 LEU A CA 1
ATOM 734 C C . LEU A 1 90 ? -23.625 -1.182 46.060 1.00 47.56 90 LEU A C 1
ATOM 736 O O . LEU A 1 90 ? -24.547 -0.594 45.508 1.00 47.56 90 LEU A O 1
ATOM 740 N N . HIS A 1 91 ? -22.440 -1.381 45.479 1.00 47.38 91 HIS A N 1
ATOM 741 C CA . HIS A 1 91 ? -22.176 -1.584 44.049 1.00 47.38 91 HIS A CA 1
ATOM 742 C C . HIS A 1 91 ? -22.746 -0.592 43.020 1.00 47.38 91 HIS A C 1
ATOM 744 O O . HIS A 1 91 ? -23.457 -0.974 42.094 1.00 47.38 91 HIS A O 1
ATOM 750 N N . LYS A 1 92 ? -22.222 0.636 43.017 1.00 44.84 92 LYS A N 1
ATOM 751 C CA . LYS A 1 92 ? -21.904 1.278 41.733 1.00 44.84 92 LYS A CA 1
ATOM 752 C C . LYS A 1 92 ? -20.650 0.561 41.220 1.00 44.84 92 LYS A C 1
ATOM 754 O O . LYS A 1 92 ? -19.578 0.804 41.764 1.00 44.84 92 LYS A O 1
ATOM 759 N N . LYS A 1 93 ? -20.743 -0.397 40.289 1.00 48.41 93 LYS A N 1
ATOM 760 C CA . LYS A 1 93 ? -19.521 -0.894 39.628 1.00 48.41 93 LYS A CA 1
ATOM 761 C C . LYS A 1 93 ? -19.140 0.156 38.582 1.00 48.41 93 LYS A C 1
ATOM 763 O O . LYS A 1 93 ? -19.826 0.228 37.565 1.00 48.41 93 LYS A O 1
ATOM 768 N N . PRO A 1 94 ? -18.107 0.993 38.807 1.00 58.09 94 PRO A N 1
ATOM 769 C CA . PRO A 1 94 ? -17.518 1.738 37.705 1.00 58.09 94 PRO A CA 1
ATOM 770 C C . PRO A 1 94 ? -17.105 0.725 36.634 1.00 58.09 94 PRO A C 1
ATOM 772 O O . PRO A 1 94 ? -16.749 -0.413 36.971 1.00 58.09 94 PRO A O 1
ATOM 775 N N . VAL A 1 95 ? -17.167 1.119 35.359 1.00 62.44 95 VAL A N 1
ATOM 776 C CA . VAL A 1 95 ? -16.556 0.348 34.267 1.00 62.44 95 VAL A CA 1
ATOM 777 C C . VAL A 1 95 ? -15.195 -0.129 34.755 1.00 62.44 95 VAL A C 1
ATOM 779 O O . VAL A 1 95 ? -14.432 0.663 35.317 1.00 62.44 95 VAL A O 1
ATOM 782 N N . SER A 1 96 ? -14.942 -1.437 34.663 1.00 79.25 96 SER A N 1
ATOM 783 C CA . SER A 1 96 ? -13.781 -2.006 35.340 1.00 79.25 96 SER A CA 1
ATOM 784 C C . SER A 1 96 ? -12.525 -1.280 34.857 1.00 79.25 96 SER A C 1
ATOM 786 O O . SER A 1 96 ? -12.336 -1.084 33.654 1.00 79.25 96 SER A O 1
ATOM 788 N N . ALA A 1 97 ? -11.666 -0.855 35.789 1.00 79.69 97 ALA A N 1
ATOM 789 C CA . ALA A 1 97 ? -10.422 -0.163 35.441 1.00 79.69 97 ALA A CA 1
ATOM 790 C C . ALA A 1 97 ? -9.603 -0.972 34.419 1.00 79.69 97 ALA A C 1
ATOM 792 O O . ALA A 1 97 ? -8.984 -0.408 33.520 1.00 79.69 97 ALA A O 1
ATOM 793 N N . ARG A 1 98 ? -9.709 -2.304 34.506 1.00 82.88 98 ARG A N 1
ATOM 794 C CA . ARG A 1 98 ? -9.172 -3.262 33.544 1.00 82.88 98 ARG A CA 1
ATOM 795 C C . ARG A 1 98 ? -9.738 -3.082 32.129 1.00 82.88 98 ARG A C 1
ATOM 797 O O . ARG A 1 98 ? -8.951 -2.943 31.204 1.00 82.88 98 ARG A O 1
ATOM 804 N N . LYS A 1 99 ? -11.063 -3.016 31.948 1.00 84.19 99 LYS A N 1
ATOM 805 C CA . LYS A 1 99 ? -11.685 -2.834 30.621 1.00 84.19 99 LYS A CA 1
ATOM 806 C C . LYS A 1 99 ? -11.319 -1.481 30.003 1.00 84.19 99 LYS A C 1
ATOM 808 O O . LYS A 1 99 ? -11.071 -1.404 28.805 1.00 84.19 99 LYS A O 1
ATOM 813 N N . LEU A 1 100 ? -11.218 -0.424 30.814 1.00 85.69 100 LEU A N 1
ATOM 814 C CA . LEU A 1 100 ? -10.751 0.883 30.336 1.00 85.69 100 LEU A CA 1
ATOM 815 C C . LEU A 1 100 ? -9.271 0.850 29.920 1.00 85.69 100 LEU A C 1
ATOM 817 O O . LEU A 1 100 ? -8.893 1.486 28.939 1.00 85.69 100 LEU A O 1
ATOM 821 N N . GLN A 1 101 ? -8.428 0.123 30.655 1.00 89.94 101 GLN A N 1
ATOM 822 C CA . GLN A 1 101 ? -7.015 -0.051 30.314 1.00 89.94 101 GLN A CA 1
ATOM 823 C C . GLN A 1 101 ? -6.835 -0.867 29.027 1.00 89.94 101 GLN A C 1
ATOM 825 O O . GLN A 1 101 ? -6.034 -0.480 28.180 1.00 89.94 101 GLN A O 1
ATOM 830 N N . GLU A 1 102 ? -7.613 -1.936 28.850 1.00 91.62 102 GLU A N 1
ATOM 831 C CA . GLU A 1 102 ? -7.653 -2.730 27.615 1.00 91.62 102 GLU A CA 1
ATOM 832 C C . GLU A 1 102 ? -8.089 -1.871 26.418 1.00 91.62 102 GLU A C 1
ATOM 834 O O . GLU A 1 102 ? -7.436 -1.895 25.378 1.00 91.62 102 GLU A O 1
ATOM 839 N N . LEU A 1 103 ? -9.118 -1.030 26.581 1.00 92.88 103 LEU A N 1
ATOM 840 C CA . LEU A 1 103 ? -9.565 -0.123 25.520 1.00 92.88 103 LEU A CA 1
ATOM 841 C C . LEU A 1 103 ? -8.495 0.923 25.166 1.00 92.88 103 LEU A C 1
ATOM 843 O O . LEU A 1 103 ? -8.231 1.170 23.992 1.00 92.88 103 LEU A O 1
ATOM 847 N N . LYS A 1 104 ? -7.833 1.519 26.168 1.00 93.69 104 LYS A N 1
ATOM 848 C CA . LYS A 1 104 ? -6.720 2.462 25.944 1.00 93.69 104 LYS A CA 1
ATOM 849 C C . LYS A 1 104 ? -5.562 1.813 25.189 1.00 93.69 104 LYS A C 1
ATOM 851 O O . LYS A 1 104 ? -4.985 2.447 24.304 1.00 93.69 104 LYS A O 1
ATOM 856 N N . LEU A 1 105 ? -5.226 0.570 25.533 1.00 95.75 105 LEU A N 1
ATOM 857 C CA . LEU A 1 105 ? -4.209 -0.196 24.821 1.00 95.75 105 LEU A CA 1
ATOM 858 C C . LEU A 1 105 ? -4.632 -0.426 23.365 1.00 95.75 105 LEU A C 1
ATOM 860 O O . LEU A 1 105 ? -3.870 -0.092 22.462 1.00 95.75 105 LEU A O 1
ATOM 864 N N . ALA A 1 106 ? -5.868 -0.871 23.136 1.00 97.19 106 ALA A N 1
ATOM 865 C CA . ALA A 1 106 ? -6.389 -1.129 21.797 1.00 97.19 106 ALA A CA 1
ATOM 866 C C . ALA A 1 106 ? -6.394 0.130 20.904 1.00 97.19 106 ALA A C 1
ATOM 868 O O . ALA A 1 106 ? -5.987 0.068 19.744 1.00 97.19 106 ALA A O 1
ATOM 869 N N . PHE A 1 107 ? -6.767 1.299 21.441 1.00 97.44 107 PHE A N 1
ATOM 870 C CA . PHE A 1 107 ? -6.649 2.573 20.715 1.00 97.44 107 PHE A CA 1
ATOM 871 C C . PHE A 1 107 ? -5.192 2.964 20.433 1.00 97.44 107 PHE A C 1
ATOM 873 O O . PHE A 1 107 ? -4.905 3.503 19.365 1.00 97.44 107 PHE A O 1
ATOM 880 N N . SER A 1 108 ? -4.269 2.688 21.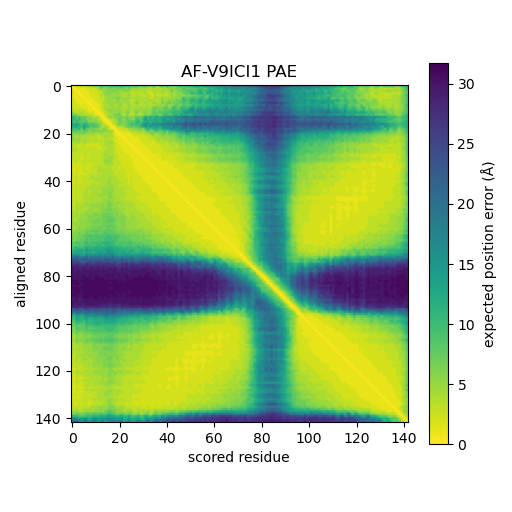358 1.00 97.94 108 SER A N 1
ATOM 881 C CA . SER A 1 108 ? -2.841 2.980 21.170 1.00 97.94 108 SER A CA 1
ATOM 882 C C . SER A 1 108 ? -2.235 2.122 20.054 1.00 97.94 108 SER A C 1
ATOM 884 O O . SER A 1 108 ? -1.531 2.637 19.184 1.00 97.94 108 SER A O 1
ATOM 886 N N . GLU A 1 109 ? -2.556 0.827 20.027 1.00 97.88 109 GLU A N 1
ATOM 887 C CA . GLU A 1 109 ? -2.145 -0.096 18.962 1.00 97.88 109 GLU A CA 1
ATOM 888 C C . GLU A 1 109 ? -2.779 0.271 17.616 1.00 97.88 109 GLU A C 1
ATOM 890 O O . GLU A 1 109 ? -2.106 0.261 16.583 1.00 97.88 109 GLU A O 1
ATOM 895 N N . PHE A 1 110 ? -4.058 0.655 17.619 1.00 98.31 110 PHE A N 1
ATOM 896 C CA . PHE A 1 110 ? -4.743 1.123 16.419 1.00 98.31 110 PHE A CA 1
ATOM 897 C C . PHE A 1 110 ? -4.112 2.402 15.858 1.00 98.31 110 PHE A C 1
ATOM 899 O O . PHE A 1 110 ? -3.871 2.494 14.655 1.00 98.31 110 PHE A O 1
ATOM 906 N N . TYR A 1 111 ? -3.776 3.367 16.715 1.00 98.19 111 TYR A N 1
ATOM 907 C CA . TYR A 1 111 ? -3.084 4.582 16.293 1.00 98.19 111 TYR A CA 1
ATOM 908 C C . TYR A 1 111 ? -1.711 4.271 15.686 1.00 98.19 111 TYR A C 1
ATOM 910 O O . TYR A 1 111 ? -1.392 4.760 14.601 1.00 98.19 111 TYR A O 1
ATOM 918 N N . LEU A 1 112 ? -0.919 3.405 16.330 1.00 98.19 112 LE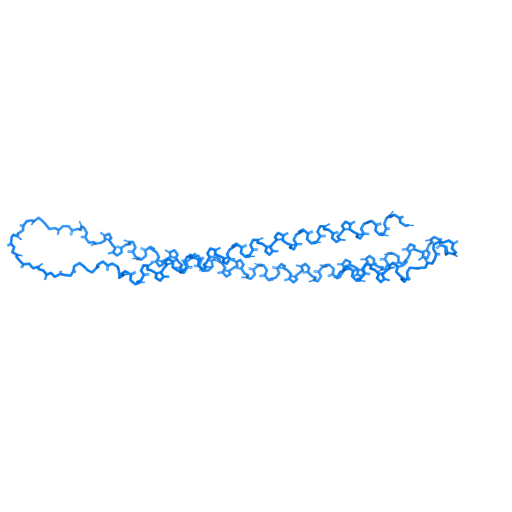U A N 1
ATOM 919 C CA . LEU A 1 112 ? 0.361 2.956 15.778 1.00 98.19 112 LEU A CA 1
ATOM 920 C C . LEU A 1 112 ? 0.178 2.317 14.393 1.00 98.19 112 LEU A C 1
ATOM 922 O O . LEU A 1 112 ? 0.924 2.630 13.466 1.00 98.19 112 LEU A O 1
ATOM 926 N N . PHE A 1 113 ? -0.839 1.470 14.228 1.00 98.38 113 PHE A N 1
ATOM 927 C CA . PHE A 1 113 ? -1.173 0.865 12.941 1.00 98.38 113 PHE A CA 1
ATOM 928 C C . PHE A 1 113 ? -1.466 1.914 11.853 1.00 98.38 113 PHE A C 1
ATOM 930 O O . PHE A 1 113 ? -0.950 1.789 10.740 1.00 98.38 113 PHE A O 1
ATOM 937 N N . LEU A 1 114 ? -2.218 2.976 12.165 1.00 98.44 114 LEU A N 1
ATOM 938 C CA . LEU A 1 114 ? -2.484 4.068 11.217 1.00 98.44 114 LEU A CA 1
ATOM 939 C C . LEU A 1 114 ? -1.205 4.803 10.800 1.00 98.44 114 LEU A C 1
ATOM 941 O O . LEU A 1 114 ? -1.012 5.070 9.613 1.00 98.44 114 LEU A O 1
ATOM 945 N N . ILE A 1 115 ? -0.307 5.085 11.748 1.00 98.56 115 ILE A N 1
ATOM 946 C CA . ILE A 1 115 ? 0.986 5.720 11.458 1.00 98.56 115 ILE A CA 1
ATOM 947 C C . ILE A 1 115 ? 1.836 4.838 10.539 1.00 98.56 115 ILE A C 1
ATOM 949 O O . ILE A 1 115 ? 2.429 5.328 9.576 1.00 98.56 115 ILE A O 1
ATOM 953 N N . LEU A 1 116 ? 1.871 3.526 10.782 1.00 98.38 116 LEU A N 1
ATOM 954 C CA . LEU A 1 116 ? 2.580 2.585 9.912 1.00 98.38 116 LEU A CA 1
ATOM 955 C C . LEU A 1 116 ? 1.980 2.547 8.500 1.00 98.38 116 LEU A C 1
ATOM 957 O O . LEU A 1 116 ? 2.729 2.540 7.521 1.00 98.38 116 LEU A O 1
ATOM 961 N N . LEU A 1 117 ? 0.650 2.580 8.379 1.00 98.25 117 LEU A N 1
ATOM 962 C CA . LEU A 1 117 ? -0.036 2.607 7.086 1.00 98.25 117 LEU A CA 1
ATOM 963 C C . LEU A 1 117 ? 0.228 3.916 6.320 1.00 98.25 117 LEU A C 1
ATOM 965 O O . LEU A 1 117 ? 0.474 3.893 5.112 1.00 98.25 117 LEU A O 1
ATOM 969 N N . GLN A 1 118 ? 0.262 5.052 7.019 1.00 98.19 118 GLN A N 1
ATOM 970 C CA . GLN A 1 118 ? 0.633 6.343 6.437 1.00 98.19 118 GLN A CA 1
ATOM 971 C C . GLN A 1 118 ? 2.099 6.358 5.974 1.00 98.19 118 GLN A C 1
ATOM 973 O O . GLN A 1 118 ? 2.407 6.819 4.872 1.00 98.19 118 GLN A O 1
ATOM 978 N N . ASN A 1 119 ? 3.011 5.801 6.773 1.00 98.19 119 ASN A N 1
ATOM 979 C CA . ASN A 1 119 ? 4.418 5.664 6.398 1.00 98.19 119 ASN A CA 1
ATOM 980 C C . ASN A 1 119 ? 4.590 4.785 5.158 1.00 98.19 119 ASN A C 1
ATOM 982 O O . ASN A 1 119 ? 5.351 5.138 4.255 1.00 98.19 119 ASN A O 1
ATOM 986 N N . TYR A 1 120 ? 3.852 3.675 5.082 1.00 98.44 120 TYR A N 1
ATOM 987 C CA . TYR A 1 120 ? 3.827 2.813 3.906 1.00 98.44 120 TYR A CA 1
ATOM 988 C C . TYR A 1 120 ? 3.417 3.593 2.649 1.00 98.44 120 TYR A C 1
ATOM 990 O O . TYR A 1 120 ? 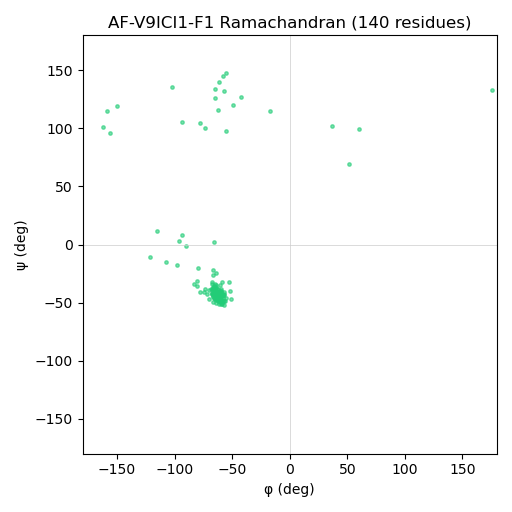4.119 3.533 1.638 1.00 98.44 120 TYR A O 1
ATOM 998 N N . GLN A 1 121 ? 2.337 4.376 2.710 1.00 98.06 121 GLN A N 1
ATOM 999 C CA . GLN A 1 121 ? 1.895 5.211 1.589 1.00 98.06 121 GLN A CA 1
ATOM 1000 C C . GLN A 1 121 ? 2.979 6.210 1.158 1.00 98.06 121 GLN A C 1
ATOM 1002 O O . GLN A 1 121 ? 3.332 6.274 -0.021 1.00 98.06 121 GLN A O 1
ATOM 1007 N N . ASN A 1 122 ? 3.551 6.951 2.111 1.00 97.94 122 ASN A N 1
ATOM 1008 C CA . ASN A 1 122 ? 4.555 7.982 1.840 1.00 97.94 122 ASN A CA 1
ATOM 1009 C C . ASN A 1 122 ? 5.836 7.412 1.216 1.00 97.94 122 ASN A C 1
ATOM 1011 O O . ASN A 1 122 ? 6.389 7.993 0.272 1.00 97.94 122 ASN A O 1
ATOM 1015 N N . LEU A 1 123 ? 6.307 6.271 1.728 1.00 97.94 123 LEU A N 1
ATOM 1016 C CA . LEU A 1 123 ? 7.494 5.588 1.218 1.00 97.94 123 LEU A CA 1
ATOM 1017 C C . LEU A 1 123 ? 7.276 5.082 -0.205 1.00 97.94 123 LEU A C 1
ATOM 1019 O O . LEU A 1 123 ? 8.121 5.331 -1.067 1.00 97.94 123 LEU A O 1
ATOM 1023 N N . ASN A 1 124 ? 6.142 4.429 -0.470 1.00 97.69 124 ASN A N 1
ATOM 1024 C CA . ASN A 1 124 ? 5.831 3.922 -1.804 1.00 97.69 124 ASN A CA 1
ATOM 1025 C C . ASN A 1 124 ? 5.643 5.066 -2.806 1.00 97.69 124 ASN A C 1
ATOM 1027 O O . ASN A 1 124 ? 6.283 5.054 -3.857 1.00 97.69 124 ASN A O 1
ATOM 1031 N N . PHE A 1 125 ? 4.883 6.108 -2.458 1.00 97.75 125 PHE A N 1
ATOM 1032 C CA . PHE A 1 125 ? 4.716 7.289 -3.310 1.00 97.75 125 PHE A CA 1
ATOM 1033 C C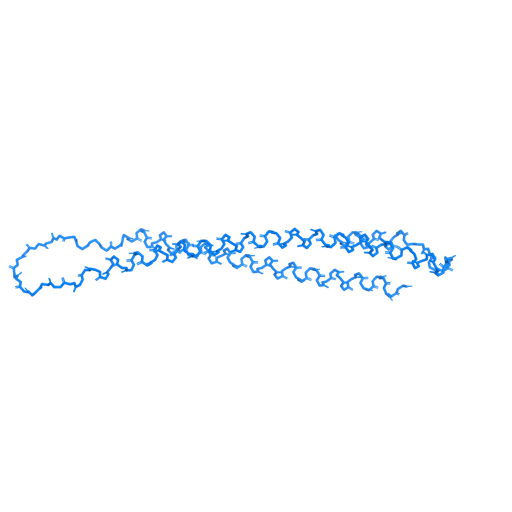 . PHE A 1 125 ? 6.062 7.937 -3.660 1.00 97.75 125 PHE A C 1
ATOM 1035 O O . PHE A 1 125 ? 6.378 8.184 -4.827 1.00 97.75 125 PHE A O 1
ATOM 1042 N N . THR A 1 126 ? 6.907 8.164 -2.651 1.00 97.56 126 THR A N 1
ATOM 1043 C CA . THR A 1 126 ? 8.234 8.751 -2.864 1.00 97.56 126 THR A CA 1
ATOM 1044 C C . THR A 1 126 ? 9.135 7.828 -3.685 1.00 97.56 126 THR A C 1
ATOM 1046 O O . THR A 1 126 ? 9.901 8.313 -4.521 1.00 97.56 126 THR A O 1
ATOM 1049 N N . GLY A 1 127 ? 9.052 6.514 -3.467 1.00 96.56 127 GLY A N 1
ATOM 1050 C CA . GLY A 1 127 ? 9.785 5.494 -4.214 1.00 96.56 127 GLY A CA 1
ATOM 1051 C C . GLY A 1 127 ? 9.437 5.501 -5.700 1.00 96.56 127 GLY A C 1
ATOM 1052 O O . GLY A 1 127 ? 10.343 5.629 -6.527 1.00 96.56 127 GLY A O 1
ATOM 1053 N N . PHE A 1 128 ? 8.143 5.468 -6.033 1.00 97.12 128 PHE A N 1
ATOM 1054 C CA . PHE A 1 128 ? 7.655 5.551 -7.413 1.00 97.12 128 PHE A CA 1
ATOM 1055 C C . PHE A 1 128 ? 8.045 6.871 -8.074 1.00 97.12 128 PHE A C 1
ATOM 1057 O O . PHE A 1 128 ? 8.624 6.885 -9.156 1.00 97.12 128 PHE A O 1
ATOM 1064 N N . ARG A 1 129 ? 7.853 8.002 -7.391 1.00 96.81 129 ARG A N 1
ATOM 1065 C CA . ARG A 1 129 ? 8.281 9.300 -7.928 1.00 96.81 129 ARG A CA 1
ATOM 1066 C C . ARG A 1 129 ? 9.779 9.322 -8.252 1.00 96.81 129 ARG A C 1
ATOM 1068 O O . ARG A 1 129 ? 10.184 9.865 -9.275 1.00 96.81 129 ARG A O 1
ATOM 1075 N N . LYS A 1 130 ? 10.621 8.758 -7.379 1.00 95.88 130 LYS A N 1
ATOM 1076 C CA . LYS A 1 130 ? 12.079 8.717 -7.586 1.00 95.88 130 LYS A CA 1
ATOM 1077 C C . LYS A 1 130 ? 12.487 7.771 -8.712 1.00 95.88 130 LYS A C 1
ATOM 1079 O O . LYS A 1 130 ? 13.435 8.090 -9.424 1.00 95.88 130 LYS A O 1
ATOM 1084 N N . ILE A 1 131 ? 11.836 6.615 -8.849 1.00 94.00 131 ILE A N 1
ATOM 1085 C CA . ILE A 1 131 ? 12.203 5.644 -9.883 1.00 94.00 131 ILE A CA 1
ATOM 1086 C C . ILE A 1 131 ? 11.760 6.098 -11.272 1.00 94.00 131 ILE A C 1
ATOM 1088 O O . ILE A 1 131 ? 12.549 5.970 -12.198 1.00 94.00 131 ILE A O 1
ATOM 1092 N N . LEU A 1 132 ? 10.583 6.722 -11.386 1.00 93.88 132 LEU A N 1
ATOM 1093 C CA . LEU A 1 132 ? 10.103 7.317 -12.635 1.00 93.88 132 LEU A CA 1
ATOM 1094 C C . LEU A 1 132 ? 11.026 8.453 -13.085 1.00 93.88 132 LEU A C 1
ATOM 1096 O O . LEU A 1 132 ? 11.530 8.427 -14.196 1.00 93.88 132 LEU A O 1
ATOM 1100 N N . LYS A 1 133 ? 11.403 9.363 -12.173 1.00 93.00 133 LYS A N 1
ATOM 1101 C CA . LYS A 1 133 ? 12.408 10.398 -12.481 1.00 93.00 133 LYS A CA 1
ATOM 1102 C C . LYS A 1 133 ? 13.761 9.829 -12.912 1.00 93.00 133 LYS A C 1
ATOM 1104 O O . LYS A 1 133 ? 14.497 10.479 -13.645 1.00 93.00 133 LYS A O 1
ATOM 1109 N N . LYS A 1 134 ? 14.144 8.660 -12.390 1.00 91.31 134 LYS A N 1
ATOM 1110 C CA . LYS A 1 134 ? 15.391 8.001 -12.789 1.00 91.31 134 LYS A CA 1
ATOM 1111 C C . LYS A 1 134 ? 15.263 7.376 -14.177 1.00 91.31 134 LYS A C 1
ATOM 1113 O O . LYS A 1 134 ? 16.218 7.479 -14.931 1.00 91.31 134 LYS A O 1
ATOM 1118 N N . HIS A 1 135 ? 14.126 6.751 -14.477 1.00 90.62 135 HIS A N 1
ATOM 1119 C CA . HIS A 1 135 ? 13.794 6.249 -15.809 1.00 90.62 135 HIS A CA 1
ATOM 1120 C C . HIS A 1 135 ? 13.838 7.377 -16.843 1.00 90.62 135 HIS A C 1
ATOM 1122 O O . HIS A 1 135 ? 14.633 7.280 -17.770 1.00 90.62 135 HIS A O 1
ATOM 1128 N N . ASP A 1 136 ? 13.147 8.496 -16.588 1.00 89.12 136 ASP A N 1
ATOM 1129 C CA . ASP A 1 136 ? 13.179 9.681 -17.457 1.00 89.12 136 ASP A CA 1
ATOM 1130 C C . ASP A 1 136 ? 14.615 10.115 -17.771 1.00 89.12 136 ASP A C 1
ATOM 1132 O O . ASP A 1 136 ? 14.963 10.335 -18.923 1.00 89.12 136 ASP A O 1
ATOM 1136 N N . LYS A 1 137 ? 15.470 10.190 -16.744 1.00 86.88 137 LYS A N 1
ATOM 1137 C CA . LYS A 1 137 ? 16.870 10.592 -16.910 1.00 86.88 137 LYS A CA 1
ATOM 1138 C C . LYS A 1 137 ? 17.691 9.600 -17.744 1.00 86.88 137 LYS A C 1
ATOM 1140 O O . LYS A 1 137 ? 18.626 9.996 -18.416 1.00 86.88 137 LYS A O 1
ATOM 1145 N N . VAL A 1 138 ? 17.400 8.306 -17.656 1.00 81.06 138 VAL A N 1
ATOM 1146 C CA . VAL A 1 138 ? 18.161 7.266 -18.367 1.00 81.06 138 VAL A CA 1
ATOM 1147 C C . VAL A 1 138 ? 17.730 7.154 -19.829 1.00 81.06 138 VAL A C 1
ATOM 1149 O O . VAL A 1 138 ? 18.573 6.900 -20.685 1.00 81.06 138 VAL A O 1
ATOM 1152 N 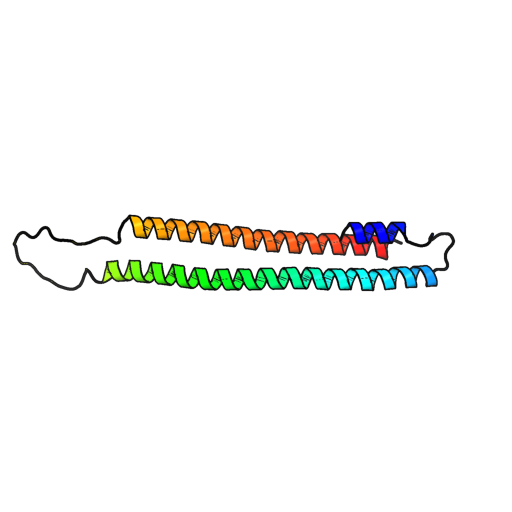N . CYS A 1 139 ? 16.440 7.341 -20.103 1.00 74.88 139 CYS A N 1
ATOM 1153 C CA . CYS A 1 139 ? 15.851 7.115 -21.421 1.00 74.88 139 CYS A CA 1
ATOM 1154 C C . CYS A 1 139 ? 15.697 8.388 -22.267 1.00 74.88 139 CYS A C 1
ATOM 1156 O O . CYS A 1 139 ? 15.498 8.262 -23.466 1.00 74.88 139 CYS A O 1
ATOM 1158 N N . LYS A 1 140 ? 15.757 9.594 -21.676 1.00 66.69 140 LYS A N 1
ATOM 1159 C CA . LYS A 1 140 ? 15.628 10.871 -22.412 1.00 66.69 140 LYS A CA 1
ATOM 1160 C C . LYS A 1 140 ? 16.932 11.661 -22.553 1.00 66.69 140 LYS A C 1
ATOM 1162 O O . LYS A 1 140 ? 16.968 12.582 -23.360 1.00 66.69 140 LYS A O 1
ATOM 1167 N N . ASP A 1 141 ? 17.970 11.328 -21.780 1.00 54.38 141 ASP A N 1
ATOM 1168 C CA . ASP A 1 141 ? 19.293 11.971 -21.884 1.00 54.38 141 ASP A CA 1
ATOM 1169 C C . ASP A 1 141 ? 20.286 11.167 -22.765 1.00 54.38 141 ASP A C 1
ATOM 1171 O O . ASP A 1 141 ? 21.445 11.565 -22.872 1.00 54.38 141 ASP A O 1
ATOM 1175 N N . ASN A 1 142 ? 19.854 10.052 -23.376 1.00 42.94 142 ASN A N 1
ATOM 1176 C CA . ASN A 1 142 ? 20.603 9.251 -24.364 1.00 42.94 142 ASN A CA 1
ATOM 1177 C C . ASN A 1 142 ? 19.886 9.284 -25.715 1.00 42.94 142 ASN A C 1
ATOM 1179 O O . ASN A 1 142 ? 20.590 9.183 -26.743 1.00 42.94 142 ASN A O 1
#

Sequence (142 aa):
MKALLYAAVEQAPAADITESHILERYFNKFDEQFFHYCDKELAKINTFYSEKLAEATRRFATLNNELSEILSASENGQGNHKIRYRNNILHKKPVSARKLQELKLAFSEFYLFLILLQNYQNLNFTGFRKILKKHDKVCKDN

Nearest PDB structures (foldseek):
  8akx-assembly1_2  TM=7.752E-01  e=3.964E+00  Synechocystis sp. PCC 6803
  8xkv-assembly1_C  TM=4.977E-01  e=2.172E+00  Arabidopsis thaliana
  8tzl-assembly1_E  TM=3.671E-01  e=8.804E-01  Vibrio cholerae
  8ilv-assembly1_B  TM=4.015E-01  e=5.688E+00  Homo sapiens
  4ovu-assembly1_B  TM=3.526E-01  e=7.686E+00  Homo sapiens

InterPro domains:
  IPR004331 SPX domain [PF03105] (18-76)
  IPR004331 SPX domain [PF03105] (81-140)
  IPR004331 SPX domain [PS51382] (1-142)

Radius of gyration: 30.1 Å; Cα contacts (8 Å, |Δi|>4): 35; chains: 1; bounding box: 64×17×91 Å

Solvent-accessible surface area (backbone atoms only — not comparable to full-atom values): 8429 Å² total; per-residue (Å²): 110,71,65,58,56,51,50,51,61,72,69,47,75,58,76,94,82,48,59,69,73,60,55,52,54,50,52,53,54,48,48,55,55,51,50,56,51,47,51,54,53,49,51,52,51,51,52,52,49,53,52,52,49,52,51,48,54,54,50,51,52,53,54,49,50,55,50,50,53,58,51,53,69,63,58,75,76,72,79,84,79,87,86,77,96,71,94,73,96,74,81,83,74,68,80,51,69,65,59,56,50,52,50,53,48,54,52,52,53,50,51,52,49,50,54,52,52,51,48,52,50,54,50,51,52,52,48,52,57,50,49,52,56,47,48,51,56,62,71,71,76,109

Foldseek 3Di:
DVVLLVVLLVPQDDPVPDDPVVNVVSLVVSVVVVVVVVVVVVVVLCVVLVVLVVVLVVLVVVLVVLVVVLVVLVVVPPDDDPDDDDDDPDDPDRPPPVSVVVSVVSVVVSVVSVVVSVVSVVVVVVVVVVVVVVSCCSSVVD

pLDDT: mean 84.11, std 17.09, range [38.88, 98.56]

Organism: Apis cerana (NCBI:txid7461)

Secondary structure (DSSP, 8-state):
-HHHHHHHHHTS--TTTS-HHHHHHHHHHHHHHHHHHHHHHHHHHHHHHHHHHHHHHHHHHHHHHHHHHHHHHHHTT-S---------------S-HHHHHHHHHHHHHHHHHHHHHHHHHHHHHHHHHHHHHHHHHHHH--